Protein AF-A0A356RDG6-F1 (afdb_monomer)

Foldseek 3Di:
DWAWLPDDPPPIDTAKDWADDPNDIDIDGPPPRDDLVVVQVVPVVDQEAEAACCVPPVVVNCCSVRVVRDPPHHYDHLNVLCVVVVDDDGPVVSCVVVVNDAPPLLPPDDSVLLSVLSVCVVVPPVVSVVNNVSNNNSNHPSRVVSVVVSVVSVCVVPPDDPVVVVD

pLDDT: mean 93.74, std 8.28, range [53.06, 98.88]

Secondary structure (DSSP, 8-state):
-EEE-SPPTTT--EEEEEEEETTEEEEEETTTT--HHHHHHHHTT-S-EEESSTTTTHHHHHHHH-TT----S-EEEHHHHHHHTT--S-HHHHHHHHT-PPPGGGTT--HHHHHHHHHHHHTT-HHHHHHHHHHHHHHHHTHHHHHHHHHHHHHHHH---TTTTT-

Solvent-accessible surface area (backbone atoms only — not comparable to full-atom values): 9788 Å² total; per-residue (Å²): 70,66,42,44,65,77,49,62,83,87,83,32,48,71,44,35,42,30,48,57,55,97,92,42,80,48,79,27,34,55,95,74,66,50,46,56,68,54,51,42,60,59,54,71,75,55,79,64,46,74,36,72,48,20,83,82,43,46,52,55,51,48,40,72,77,27,72,85,49,80,82,81,56,55,73,48,42,46,48,65,56,34,43,77,75,70,51,70,80,57,70,71,56,46,30,57,77,72,69,57,80,75,64,74,92,57,61,90,66,49,76,68,48,45,25,49,23,51,55,41,28,78,74,66,39,63,68,32,45,59,52,38,52,52,48,42,44,50,64,24,55,54,46,56,68,50,48,54,52,48,50,52,52,49,36,73,75,71,50,69,59,73,80,63,76,73,111

Mean predicted aligned error: 3.89 Å

Sequence (167 aa):
DIETNGIPLPDGEITVVGIYGKGCMTTFIQGENLSGERLQAELASYDLLVTFFGSGFDLPFLKAKYPDLKLDHPHIDLCFAARRLGLRGGLKAIETEIGCYRPTLLEGLTGWDAVRLWEEWQLGKSDSRDVLVQYNEADCKNLEPLADLIYNRLVQRQGLPEYIASL

Structure (mmCIF, N/CA/C/O backbone):
data_AF-A0A356RDG6-F1
#
_entry.id   AF-A0A356RDG6-F1
#
loop_
_atom_site.group_PDB
_atom_site.id
_atom_site.type_symbol
_atom_site.label_atom_id
_atom_site.label_alt_id
_atom_site.label_comp_id
_atom_site.label_asym_id
_atom_site.label_entity_id
_atom_site.label_seq_id
_atom_site.pdbx_PDB_ins_code
_atom_site.Cartn_x
_atom_site.Cartn_y
_atom_site.Cartn_z
_atom_site.occupancy
_atom_site.B_iso_or_equiv
_atom_site.auth_seq_id
_atom_site.auth_comp_id
_atom_site.auth_asym_id
_atom_site.auth_atom_id
_atom_site.pdbx_PDB_model_num
ATOM 1 N N . ASP A 1 1 ? -0.370 -2.950 -0.860 1.00 98.31 1 ASP A N 1
ATOM 2 C CA . ASP A 1 1 ? -0.049 -1.694 -0.160 1.00 98.31 1 ASP A CA 1
ATOM 3 C C . ASP A 1 1 ? -0.689 -1.731 1.223 1.00 98.31 1 ASP A C 1
ATOM 5 O O . ASP A 1 1 ? -1.689 -2.438 1.390 1.00 98.31 1 ASP A O 1
ATOM 9 N N . ILE A 1 2 ? -0.119 -1.031 2.204 1.00 98.69 2 ILE A N 1
ATOM 10 C CA . ILE A 1 2 ? -0.710 -0.897 3.539 1.00 98.69 2 ILE A CA 1
ATOM 11 C C . ILE A 1 2 ? -0.840 0.569 3.945 1.00 98.69 2 ILE A C 1
ATOM 13 O O . ILE A 1 2 ? 0.037 1.380 3.671 1.00 98.69 2 ILE A O 1
ATOM 17 N N . GLU A 1 3 ? -1.865 0.853 4.740 1.00 98.69 3 GLU A N 1
ATOM 18 C CA . GLU A 1 3 ? -1.995 2.099 5.488 1.00 98.69 3 GLU A CA 1
ATOM 19 C C . GLU A 1 3 ? -1.770 1.846 6.978 1.00 98.69 3 GLU A C 1
ATOM 21 O O . GLU A 1 3 ? -2.033 0.754 7.497 1.00 98.69 3 GLU A O 1
ATOM 26 N N . THR A 1 4 ? -1.290 2.865 7.690 1.00 98.50 4 THR A N 1
ATOM 27 C CA . THR A 1 4 ? -1.028 2.783 9.134 1.00 98.50 4 THR A CA 1
ATOM 28 C C . THR A 1 4 ? -1.671 3.943 9.880 1.00 98.50 4 THR A C 1
ATOM 30 O O . THR A 1 4 ? -2.095 4.932 9.288 1.00 98.50 4 THR A O 1
ATOM 33 N N . ASN A 1 5 ? -1.709 3.850 11.206 1.00 97.88 5 ASN A N 1
ATOM 34 C CA . ASN A 1 5 ? -2.147 4.945 12.072 1.00 97.88 5 ASN A CA 1
ATOM 35 C C . ASN A 1 5 ? -1.071 6.035 12.283 1.00 97.88 5 ASN A C 1
ATOM 37 O O . ASN A 1 5 ? -1.218 6.866 13.173 1.00 97.88 5 ASN A O 1
ATOM 41 N N . GLY A 1 6 ? 0.031 6.015 11.523 1.00 96.94 6 GLY A N 1
ATOM 42 C CA . GLY A 1 6 ? 1.105 7.013 11.600 1.00 96.94 6 GLY A CA 1
ATOM 43 C C . GLY A 1 6 ? 2.063 6.863 12.788 1.00 96.94 6 GLY A C 1
ATOM 44 O O . GLY A 1 6 ? 3.049 7.596 12.870 1.00 96.94 6 GLY A O 1
ATOM 45 N N . ILE A 1 7 ? 1.825 5.910 13.691 1.00 97.69 7 ILE A N 1
ATOM 46 C CA . ILE A 1 7 ? 2.740 5.585 14.789 1.00 97.69 7 ILE A CA 1
ATOM 47 C C . ILE A 1 7 ? 3.788 4.580 14.263 1.00 97.69 7 ILE A C 1
ATOM 49 O O . ILE A 1 7 ? 3.442 3.667 13.512 1.00 97.69 7 ILE A O 1
ATOM 53 N N . PRO A 1 8 ? 5.083 4.720 14.595 1.00 95.88 8 PRO A N 1
ATOM 54 C CA . PRO A 1 8 ? 6.107 3.771 14.161 1.00 95.88 8 PRO A CA 1
ATOM 55 C C . PRO A 1 8 ? 6.010 2.427 14.899 1.00 95.88 8 PRO A C 1
ATOM 57 O O . PRO A 1 8 ? 5.462 2.332 15.996 1.00 95.88 8 PRO A O 1
ATOM 60 N N . LEU A 1 9 ? 6.600 1.374 14.324 1.00 95.69 9 LEU A N 1
ATOM 61 C CA . LEU A 1 9 ? 6.780 0.102 15.032 1.00 95.69 9 LEU A CA 1
ATOM 62 C C . LEU A 1 9 ? 7.611 0.290 16.320 1.00 95.69 9 LEU A C 1
ATOM 64 O O . LEU A 1 9 ? 8.551 1.090 16.320 1.00 95.69 9 LEU A O 1
ATOM 68 N N . PRO A 1 10 ? 7.327 -0.485 17.387 1.00 95.25 10 PRO A N 1
ATOM 69 C CA . PRO A 1 10 ? 6.358 -1.589 17.438 1.00 95.25 10 PRO A CA 1
ATOM 70 C C . PRO A 1 10 ? 4.911 -1.161 17.743 1.00 95.25 10 PRO A C 1
ATOM 72 O O . PRO A 1 10 ? 3.996 -1.964 17.564 1.00 95.25 10 PRO A O 1
ATOM 75 N N . ASP A 1 11 ? 4.700 0.083 18.174 1.00 97.06 11 ASP A N 1
ATOM 76 C CA . ASP A 1 11 ? 3.417 0.555 18.714 1.00 97.06 11 ASP A CA 1
ATOM 77 C C . ASP A 1 11 ? 2.389 0.921 17.630 1.00 97.06 11 ASP A C 1
ATOM 79 O O . ASP A 1 11 ? 1.192 0.988 17.897 1.00 97.06 11 ASP A O 1
ATOM 83 N N . GLY A 1 12 ? 2.843 1.150 16.397 1.00 97.56 12 GLY A N 1
ATOM 84 C CA . GLY A 1 12 ? 1.978 1.489 15.270 1.00 97.56 12 GLY A CA 1
ATOM 85 C C . GLY A 1 12 ? 1.081 0.365 14.811 1.00 97.56 12 GLY A C 1
ATOM 86 O O . GLY A 1 12 ? 1.477 -0.784 14.873 1.00 97.56 12 GLY A O 1
ATOM 87 N N . GLU A 1 13 ? -0.099 0.687 14.296 1.00 98.12 13 GLU A N 1
ATOM 88 C CA . GLU A 1 13 ? -1.076 -0.294 13.817 1.00 98.12 13 GLU A CA 1
ATOM 89 C C . GLU A 1 13 ? -1.287 -0.173 12.311 1.00 98.12 13 GLU A C 1
ATOM 91 O O . GLU A 1 13 ? -1.253 0.924 11.750 1.00 98.12 13 GLU A O 1
ATOM 96 N N . ILE A 1 14 ? -1.542 -1.316 11.673 1.00 98.75 14 ILE A N 1
ATOM 97 C CA . ILE A 1 14 ? -1.999 -1.371 10.283 1.00 98.75 14 ILE A CA 1
ATOM 98 C C . ILE A 1 14 ? -3.499 -1.087 10.286 1.00 98.75 14 ILE A C 1
ATOM 100 O O . ILE A 1 14 ? -4.250 -1.738 11.011 1.00 98.75 14 ILE A O 1
ATOM 104 N N . THR A 1 15 ? -3.929 -0.113 9.490 1.00 98.69 15 THR A N 1
ATOM 105 C CA . THR A 1 15 ? -5.324 0.343 9.432 1.00 98.69 15 THR A CA 1
ATOM 106 C C . THR A 1 15 ? -6.056 -0.258 8.242 1.00 98.69 15 THR A C 1
ATOM 108 O O . THR A 1 15 ? -7.189 -0.721 8.384 1.00 98.69 15 THR A O 1
ATOM 111 N N . VAL A 1 16 ? -5.392 -0.315 7.087 1.00 98.88 16 VAL A N 1
ATOM 112 C CA . VAL A 1 16 ? -5.907 -0.920 5.856 1.00 98.88 16 VAL A CA 1
ATOM 113 C C . VAL A 1 16 ? -4.803 -1.744 5.197 1.00 98.88 16 VAL A C 1
ATOM 115 O O . VAL A 1 16 ? -3.646 -1.334 5.166 1.00 98.88 16 VAL A O 1
ATOM 118 N N . VAL A 1 17 ? -5.154 -2.909 4.659 1.00 98.88 17 VAL A N 1
ATOM 119 C CA . VAL A 1 17 ? -4.311 -3.677 3.739 1.00 98.88 17 VAL A CA 1
ATOM 120 C C . VAL A 1 17 ? -5.072 -3.849 2.437 1.00 98.88 17 VAL A C 1
ATOM 122 O O . VAL A 1 17 ? -6.169 -4.411 2.424 1.00 98.88 17 VAL A O 1
ATOM 125 N N . GLY A 1 18 ? -4.458 -3.398 1.352 1.00 98.75 18 GLY A N 1
ATOM 126 C CA . GLY A 1 18 ? -4.962 -3.573 0.002 1.00 98.75 18 GLY A CA 1
ATOM 127 C C . GLY A 1 18 ? -4.162 -4.623 -0.753 1.00 98.75 18 GLY A C 1
ATOM 128 O O . GLY A 1 18 ? -2.924 -4.584 -0.780 1.00 98.75 18 GLY A O 1
ATOM 129 N N . ILE A 1 19 ? -4.874 -5.554 -1.383 1.00 98.62 19 ILE A N 1
ATOM 130 C CA . ILE A 1 19 ? -4.309 -6.558 -2.283 1.00 98.62 19 ILE A CA 1
ATOM 131 C C . ILE A 1 19 ? -5.083 -6.483 -3.594 1.00 98.62 19 ILE A C 1
ATOM 133 O O . ILE A 1 19 ? -6.287 -6.721 -3.626 1.00 98.62 19 ILE A O 1
ATOM 137 N N . TYR A 1 20 ? -4.386 -6.149 -4.676 1.00 98.44 20 TYR A N 1
ATOM 138 C CA . TYR A 1 20 ? -4.940 -6.192 -6.021 1.00 98.44 20 TYR A CA 1
ATOM 139 C C . TYR A 1 20 ? -4.262 -7.304 -6.814 1.00 98.44 20 TYR A C 1
ATOM 141 O O . TYR A 1 20 ? -3.035 -7.370 -6.882 1.00 98.44 20 TYR A O 1
ATOM 149 N N . GLY A 1 21 ? -5.065 -8.167 -7.422 1.00 97.25 21 GLY A N 1
ATOM 150 C CA . GLY A 1 21 ? -4.576 -9.241 -8.269 1.00 97.25 21 GLY A CA 1
ATOM 151 C C . GLY A 1 21 ? -5.723 -9.975 -8.949 1.00 97.25 21 GLY A C 1
ATOM 152 O O . GLY A 1 21 ? -6.873 -9.904 -8.520 1.00 97.25 21 GLY A O 1
ATOM 153 N N . LYS A 1 22 ? -5.425 -10.660 -10.060 1.00 95.19 22 LYS A N 1
ATOM 154 C CA . LYS A 1 22 ? -6.434 -11.364 -10.881 1.00 95.19 22 LYS A CA 1
ATOM 155 C C . LYS A 1 22 ? -7.602 -10.451 -11.311 1.00 95.19 22 LYS A C 1
ATOM 157 O O . LYS A 1 22 ? -8.729 -10.913 -11.460 1.00 95.19 22 LYS A O 1
ATOM 162 N N . GLY A 1 23 ? -7.335 -9.154 -11.494 1.00 95.50 23 GLY A N 1
ATOM 163 C CA . GLY A 1 23 ? -8.337 -8.147 -11.857 1.00 95.50 23 GLY A CA 1
ATOM 164 C C . GLY A 1 23 ? -9.290 -7.736 -10.727 1.00 95.50 23 GLY A C 1
ATOM 165 O O . GLY A 1 23 ? -10.250 -7.008 -10.981 1.00 95.50 23 GLY A O 1
ATOM 166 N N . CYS A 1 24 ? -9.059 -8.179 -9.489 1.00 96.75 24 CYS A N 1
ATOM 167 C CA . CYS A 1 24 ? -9.919 -7.890 -8.345 1.00 96.75 24 CYS A CA 1
ATOM 168 C C . CYS A 1 24 ? -9.146 -7.202 -7.217 1.00 96.75 24 CYS A C 1
ATOM 170 O O . CYS A 1 24 ? -7.967 -7.468 -6.996 1.00 96.75 24 CYS A O 1
ATOM 172 N N . MET A 1 25 ? -9.835 -6.305 -6.508 1.00 97.69 25 MET A N 1
ATOM 173 C CA . MET A 1 25 ? -9.338 -5.681 -5.285 1.00 97.69 25 MET A CA 1
ATOM 174 C C . MET A 1 25 ? -9.918 -6.415 -4.076 1.00 97.69 25 MET A C 1
ATOM 176 O O . MET A 1 25 ? -11.136 -6.578 -3.982 1.00 97.69 25 MET A O 1
ATOM 180 N N . THR A 1 26 ? -9.054 -6.789 -3.140 1.00 98.44 26 THR A N 1
ATOM 181 C CA . THR A 1 26 ? -9.415 -7.282 -1.813 1.00 98.44 26 THR A CA 1
ATOM 182 C C . THR A 1 26 ? -8.898 -6.286 -0.776 1.00 98.44 26 THR A C 1
ATOM 184 O O . THR A 1 26 ? -7.697 -6.018 -0.707 1.00 98.44 26 THR A O 1
ATOM 187 N N . THR A 1 27 ? -9.803 -5.747 0.044 1.00 98.56 27 THR A N 1
ATOM 188 C CA . THR A 1 27 ? -9.474 -4.756 1.080 1.00 98.56 27 THR A CA 1
ATOM 189 C C . THR A 1 27 ? -9.741 -5.327 2.467 1.00 98.56 27 THR A C 1
ATOM 191 O O . THR A 1 27 ? -10.844 -5.797 2.768 1.00 98.56 27 THR A O 1
ATOM 194 N N . PHE A 1 28 ? -8.733 -5.251 3.330 1.00 98.81 28 PHE A N 1
ATOM 195 C CA . PHE A 1 28 ? -8.826 -5.610 4.738 1.00 98.81 28 PHE A CA 1
ATOM 196 C C . PHE A 1 28 ? -8.698 -4.364 5.601 1.00 98.81 28 PHE A C 1
ATOM 198 O O . PHE A 1 28 ? -7.755 -3.600 5.443 1.00 98.81 28 PHE A O 1
ATOM 205 N N . ILE A 1 29 ? -9.623 -4.177 6.530 1.00 98.62 29 ILE A N 1
ATOM 206 C CA . ILE A 1 29 ? -9.721 -2.996 7.376 1.00 98.62 29 ILE A CA 1
ATOM 207 C C . ILE A 1 29 ? -9.653 -3.421 8.842 1.00 98.62 29 ILE A C 1
ATOM 209 O O . ILE A 1 29 ? -10.310 -4.382 9.266 1.00 98.62 29 ILE A O 1
ATOM 213 N N . GLN A 1 30 ? -8.822 -2.720 9.611 1.00 98.31 30 GLN A N 1
ATOM 214 C CA . GLN A 1 30 ? -8.666 -2.921 11.047 1.00 98.31 30 GLN A CA 1
ATOM 215 C C . GLN A 1 30 ? -10.019 -2.779 11.752 1.00 98.31 30 GLN A C 1
ATOM 217 O O . GLN A 1 30 ? -10.821 -1.909 11.422 1.00 98.31 30 GLN A O 1
ATOM 222 N N . GLY A 1 31 ? -10.292 -3.687 12.692 1.00 96.94 31 GLY A N 1
ATOM 223 C CA . GLY A 1 31 ? -11.550 -3.703 13.444 1.00 96.94 31 GLY A CA 1
ATOM 224 C C . GLY A 1 31 ? -12.743 -4.281 12.674 1.00 96.94 31 GLY A C 1
ATOM 225 O O . GLY A 1 31 ? -13.781 -4.526 13.282 1.00 96.94 31 GLY A O 1
ATOM 226 N N . GLU A 1 32 ? -12.592 -4.560 11.376 1.00 97.31 32 GLU A N 1
ATOM 227 C CA . GLU A 1 32 ? -13.625 -5.184 10.549 1.00 97.31 32 GLU A CA 1
ATOM 228 C C . GLU A 1 32 ? -13.228 -6.613 10.150 1.00 97.31 32 GLU A C 1
ATOM 230 O O . GLU A 1 32 ? -13.665 -7.592 10.752 1.00 97.31 32 GLU A O 1
ATOM 235 N N . ASN A 1 33 ? -12.385 -6.753 9.128 1.00 98.06 33 ASN A N 1
ATOM 236 C CA . ASN A 1 33 ? -12.033 -8.034 8.511 1.00 98.06 33 ASN A CA 1
ATOM 237 C C . ASN A 1 33 ? -10.517 -8.281 8.443 1.00 98.06 33 ASN A C 1
ATOM 239 O O . ASN A 1 33 ? -10.099 -9.344 7.980 1.00 98.06 33 ASN A O 1
ATOM 243 N N . LEU A 1 34 ? -9.686 -7.342 8.898 1.00 98.62 34 LEU A N 1
ATOM 244 C CA . LEU A 1 34 ? -8.237 -7.505 8.926 1.00 98.62 34 LEU A CA 1
ATOM 245 C C . LEU A 1 34 ? -7.808 -8.485 10.026 1.00 98.62 34 LEU A C 1
ATOM 247 O O . LEU A 1 34 ? -7.977 -8.237 11.217 1.00 98.62 34 LEU A O 1
ATOM 251 N N . SER A 1 35 ? -7.227 -9.610 9.613 1.00 98.19 35 SER A N 1
ATOM 252 C CA . SER A 1 35 ? -6.648 -10.618 10.505 1.00 98.19 35 SER A CA 1
ATOM 253 C C . SER A 1 35 ? -5.530 -11.374 9.793 1.00 98.19 35 SER A C 1
ATOM 255 O O . SER A 1 35 ? -5.564 -11.515 8.569 1.00 98.19 35 SER A O 1
ATOM 257 N N . GLY A 1 36 ? -4.572 -11.906 10.557 1.00 98.06 36 GLY A N 1
ATOM 258 C CA . GLY A 1 36 ? -3.462 -12.687 10.003 1.00 98.06 36 GLY A CA 1
ATOM 259 C C . GLY A 1 36 ? -3.926 -13.911 9.204 1.00 98.06 36 GLY A C 1
ATOM 260 O O . GLY A 1 36 ? -3.379 -14.181 8.142 1.00 98.06 36 GLY A O 1
ATOM 261 N N . GLU A 1 37 ? -4.980 -14.601 9.652 1.00 97.94 37 GLU A N 1
ATOM 262 C CA . GLU A 1 37 ? -5.553 -15.759 8.948 1.00 97.94 37 GLU A CA 1
ATOM 263 C C . GLU A 1 37 ? -6.114 -15.377 7.572 1.00 97.94 37 GLU A C 1
ATOM 265 O O . GLU A 1 37 ? -5.806 -16.019 6.569 1.00 97.94 37 GLU A O 1
ATOM 270 N N . ARG A 1 38 ? -6.909 -14.302 7.507 1.00 98.25 38 ARG A N 1
ATOM 271 C CA . ARG A 1 38 ? -7.497 -13.838 6.244 1.00 98.25 38 ARG A CA 1
ATOM 272 C C . ARG A 1 38 ? -6.435 -13.319 5.280 1.00 98.25 38 ARG A C 1
ATOM 274 O O . ARG A 1 38 ? -6.508 -13.628 4.095 1.00 98.25 38 ARG A O 1
ATOM 281 N N . LEU A 1 39 ? -5.432 -12.600 5.791 1.00 98.25 39 LEU A N 1
ATOM 282 C CA . LEU A 1 39 ? -4.277 -12.186 4.994 1.00 98.25 39 LEU A CA 1
ATOM 283 C C . LEU A 1 39 ? -3.523 -13.396 4.439 1.00 98.25 39 LEU A C 1
ATOM 285 O O . LEU A 1 39 ? -3.207 -13.425 3.255 1.00 98.25 39 LEU A O 1
ATOM 289 N N . GLN A 1 40 ? -3.266 -14.409 5.271 1.00 98.06 40 GLN A N 1
ATOM 290 C CA . GLN A 1 40 ? -2.571 -15.622 4.851 1.00 98.06 40 GLN A CA 1
ATOM 291 C C . GLN A 1 40 ? -3.333 -16.361 3.748 1.00 98.06 40 GLN A C 1
ATOM 293 O O . GLN A 1 40 ? -2.710 -16.816 2.788 1.00 98.06 40 GLN A O 1
ATOM 298 N N . ALA A 1 41 ? -4.655 -16.488 3.890 1.00 97.75 41 ALA A N 1
ATOM 299 C CA . ALA A 1 41 ? -5.511 -17.155 2.915 1.00 97.75 41 ALA A CA 1
ATOM 300 C C . ALA A 1 41 ? -5.538 -16.415 1.570 1.00 97.75 41 ALA A C 1
ATOM 302 O O . ALA A 1 41 ? -5.429 -17.051 0.524 1.00 97.75 41 ALA A O 1
ATOM 303 N N . GLU A 1 42 ? -5.641 -15.085 1.598 1.00 97.88 42 GLU A N 1
ATOM 304 C CA . GLU A 1 42 ? -5.642 -14.263 0.387 1.00 97.88 42 GLU A CA 1
ATOM 305 C C . GLU A 1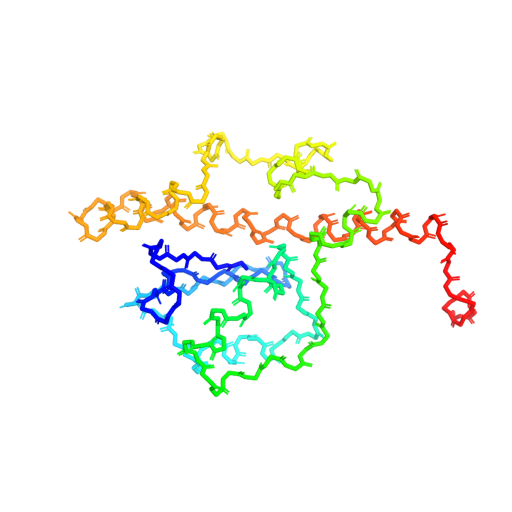 42 ? -4.285 -14.315 -0.325 1.00 97.88 42 GLU A C 1
ATOM 307 O O . GLU A 1 42 ? -4.219 -14.625 -1.517 1.00 97.88 42 GLU A O 1
ATOM 312 N N . LEU A 1 43 ? -3.193 -14.083 0.416 1.00 97.44 43 LEU A N 1
ATOM 313 C CA . LEU A 1 43 ? -1.832 -14.069 -0.125 1.00 97.44 43 LEU A CA 1
ATOM 314 C C . LEU A 1 43 ? -1.438 -15.413 -0.740 1.00 97.44 43 LEU A C 1
ATOM 316 O O . LEU A 1 43 ? -0.835 -15.422 -1.805 1.00 97.44 43 LEU A O 1
ATOM 320 N N . ALA A 1 44 ? -1.846 -16.534 -0.134 1.00 96.50 44 ALA A N 1
ATOM 321 C CA . ALA A 1 44 ? -1.554 -17.878 -0.640 1.00 96.50 44 ALA A CA 1
ATOM 322 C C . ALA A 1 44 ? -2.145 -18.169 -2.032 1.00 96.50 44 ALA A C 1
ATOM 324 O O . ALA A 1 44 ? -1.825 -19.191 -2.635 1.00 96.50 44 ALA A O 1
ATOM 325 N N . SER A 1 45 ? -3.033 -17.308 -2.540 1.00 95.69 45 SER A N 1
ATOM 326 C CA . SER A 1 45 ? -3.603 -17.451 -3.876 1.00 95.69 45 SER A CA 1
ATOM 327 C C . SER A 1 45 ? -2.744 -16.827 -4.987 1.00 95.69 45 SER A C 1
ATOM 329 O O . 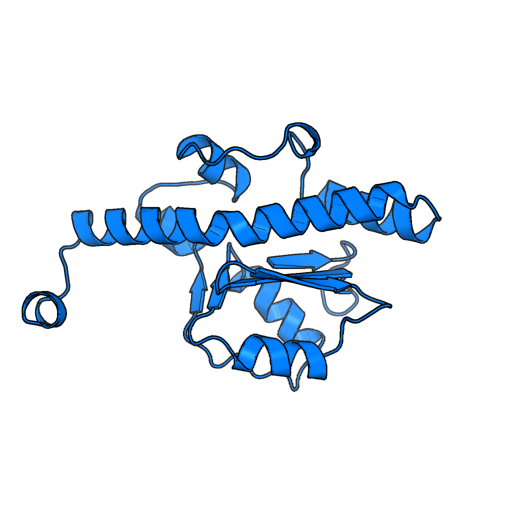SER A 1 45 ? -3.108 -16.961 -6.159 1.00 95.69 45 SER A O 1
ATOM 331 N N . TYR A 1 46 ? -1.644 -16.149 -4.649 1.00 97.06 46 TYR A N 1
ATOM 332 C CA . TYR A 1 46 ? -0.787 -15.426 -5.590 1.00 97.06 46 TYR A CA 1
ATOM 333 C C . TYR A 1 46 ? 0.629 -16.008 -5.615 1.00 97.06 46 TYR A C 1
ATOM 335 O O . TYR A 1 46 ? 1.138 -16.454 -4.597 1.00 97.06 46 TYR A O 1
ATOM 343 N N . ASP A 1 47 ? 1.293 -15.958 -6.771 1.00 96.38 47 ASP A N 1
ATOM 344 C CA . ASP A 1 47 ? 2.651 -16.502 -6.940 1.00 96.38 47 ASP A CA 1
ATOM 345 C C . ASP A 1 47 ? 3.757 -15.443 -6.789 1.00 96.38 47 ASP A C 1
ATOM 347 O O . ASP A 1 47 ? 4.940 -15.769 -6.708 1.00 96.38 47 ASP A O 1
ATOM 351 N N . LEU A 1 48 ? 3.389 -14.160 -6.791 1.00 97.56 48 LEU A N 1
ATOM 352 C CA . LEU A 1 48 ? 4.308 -13.027 -6.792 1.00 97.56 48 LEU A CA 1
ATOM 353 C C . LEU A 1 48 ? 3.721 -11.888 -5.966 1.00 97.56 48 LEU A C 1
ATOM 355 O O . LEU A 1 48 ? 2.572 -11.495 -6.163 1.00 97.56 48 LEU A O 1
ATOM 359 N N . LEU A 1 49 ? 4.547 -11.309 -5.099 1.00 98.25 49 LEU A N 1
ATOM 360 C CA . LEU A 1 49 ? 4.220 -10.080 -4.399 1.00 98.25 49 LEU A CA 1
ATOM 361 C C . LEU A 1 49 ? 4.866 -8.886 -5.101 1.00 98.25 49 LEU A C 1
ATOM 363 O O . LEU A 1 49 ? 6.070 -8.882 -5.366 1.00 98.25 49 LEU A O 1
ATOM 367 N N . VAL A 1 50 ? 4.078 -7.845 -5.353 1.00 98.56 50 VAL A N 1
ATOM 368 C CA . VAL A 1 50 ? 4.555 -6.573 -5.905 1.00 98.56 50 VAL A CA 1
ATOM 369 C C . VAL A 1 50 ? 4.1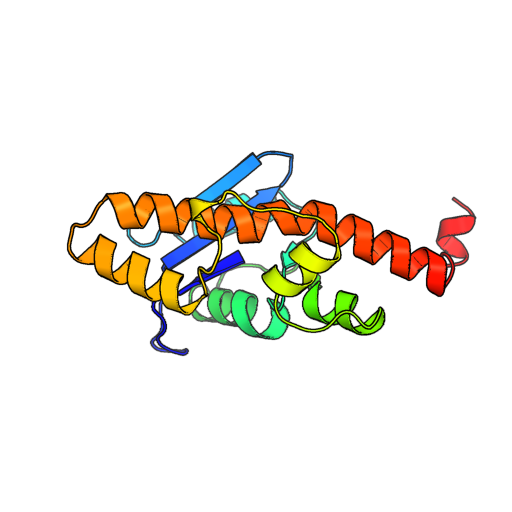94 -5.456 -4.935 1.00 98.56 50 VAL A C 1
ATOM 371 O O . VAL A 1 50 ? 3.051 -5.354 -4.498 1.00 98.56 50 VAL A O 1
ATOM 374 N N . THR A 1 51 ? 5.169 -4.624 -4.574 1.00 98.62 51 THR A N 1
ATOM 375 C CA . THR A 1 51 ? 4.959 -3.469 -3.684 1.00 98.62 51 THR A CA 1
ATOM 376 C C . THR A 1 51 ? 5.704 -2.240 -4.195 1.00 98.62 51 THR A C 1
ATOM 378 O O . THR A 1 51 ? 6.571 -2.343 -5.066 1.00 98.62 51 THR A O 1
ATOM 381 N N . PHE A 1 52 ? 5.419 -1.071 -3.620 1.00 98.31 52 PHE A N 1
ATOM 382 C CA . PHE A 1 52 ? 6.239 0.124 -3.792 1.00 98.31 52 PHE A CA 1
ATOM 383 C C . PHE A 1 52 ? 6.862 0.524 -2.452 1.00 98.31 52 PHE A C 1
ATOM 385 O O . PHE A 1 52 ? 6.167 0.976 -1.557 1.00 98.31 52 PHE A O 1
ATOM 392 N N . PHE A 1 53 ? 8.180 0.359 -2.307 1.00 98.00 53 PHE A N 1
ATOM 393 C CA . PHE A 1 53 ? 8.917 0.537 -1.047 1.00 98.00 53 PHE A CA 1
ATOM 394 C C . PHE A 1 53 ? 8.507 -0.432 0.083 1.00 98.00 53 PHE A C 1
ATOM 396 O O . PHE A 1 53 ? 8.892 -0.263 1.243 1.00 98.00 53 PHE A O 1
ATOM 403 N N . GLY A 1 54 ? 7.806 -1.519 -0.251 1.00 98.12 54 GLY A N 1
ATOM 404 C CA . GLY A 1 54 ? 7.343 -2.481 0.746 1.00 98.12 54 GLY A CA 1
ATOM 405 C C . GLY A 1 54 ? 8.451 -3.304 1.402 1.00 98.12 54 GLY A C 1
ATOM 406 O O . GLY A 1 54 ? 8.257 -3.773 2.520 1.00 98.12 54 GLY A O 1
ATOM 407 N N . SER A 1 55 ? 9.638 -3.444 0.795 1.00 98.00 55 SER A N 1
ATOM 408 C CA . SER A 1 55 ? 10.772 -4.067 1.499 1.00 98.00 55 SER A CA 1
ATOM 409 C C . SER A 1 55 ? 11.217 -3.244 2.713 1.00 98.00 55 SER A C 1
ATOM 411 O O . SER A 1 55 ? 11.736 -3.809 3.674 1.00 98.00 55 SER A O 1
ATOM 413 N N . GLY A 1 56 ? 11.041 -1.918 2.662 1.00 97.19 56 GLY A N 1
ATOM 414 C CA . GLY A 1 56 ? 11.435 -0.995 3.726 1.00 97.19 56 GLY A CA 1
ATOM 415 C C . GLY A 1 56 ? 10.317 -0.646 4.707 1.00 97.19 56 GLY A C 1
ATOM 416 O O . GLY A 1 56 ? 10.623 -0.166 5.796 1.00 97.19 56 GLY A O 1
ATOM 417 N N . PHE A 1 57 ? 9.053 -0.879 4.340 1.00 97.88 57 PHE A N 1
ATOM 418 C CA . PHE A 1 57 ? 7.900 -0.434 5.124 1.00 97.88 57 PHE A CA 1
ATOM 419 C C . PHE A 1 57 ? 6.831 -1.524 5.293 1.00 97.88 57 PHE A C 1
ATOM 421 O O . PHE A 1 57 ? 6.706 -2.072 6.389 1.00 97.88 57 PHE A O 1
ATOM 428 N N . ASP A 1 58 ? 6.123 -1.897 4.222 1.00 98.44 58 ASP A N 1
ATOM 429 C CA . ASP A 1 58 ? 4.964 -2.800 4.267 1.00 98.44 58 ASP A CA 1
ATOM 430 C C . ASP A 1 58 ? 5.283 -4.163 4.891 1.00 98.44 58 ASP A C 1
ATOM 432 O O . ASP A 1 58 ? 4.620 -4.604 5.830 1.00 98.44 58 ASP A O 1
ATOM 436 N N . LEU A 1 59 ? 6.312 -4.850 4.383 1.00 98.12 59 LEU A N 1
ATOM 437 C CA . LEU A 1 59 ? 6.650 -6.206 4.820 1.00 98.12 59 LEU A CA 1
ATOM 438 C C . LEU A 1 59 ? 7.186 -6.232 6.257 1.00 98.12 59 LEU A C 1
ATOM 440 O O . LEU A 1 59 ? 6.772 -7.118 7.008 1.00 98.12 59 LEU A O 1
ATOM 444 N N . PRO A 1 60 ? 8.064 -5.299 6.688 1.00 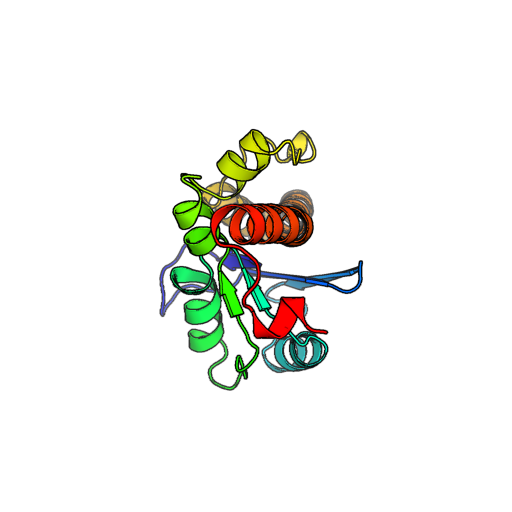97.75 60 PRO A N 1
ATOM 445 C CA . PRO A 1 60 ? 8.401 -5.151 8.101 1.00 97.75 60 PRO A CA 1
ATOM 446 C C . PRO A 1 60 ? 7.180 -4.954 9.012 1.00 97.75 60 PRO A C 1
ATOM 448 O O . PRO A 1 60 ? 7.088 -5.635 10.033 1.00 97.75 60 PRO A 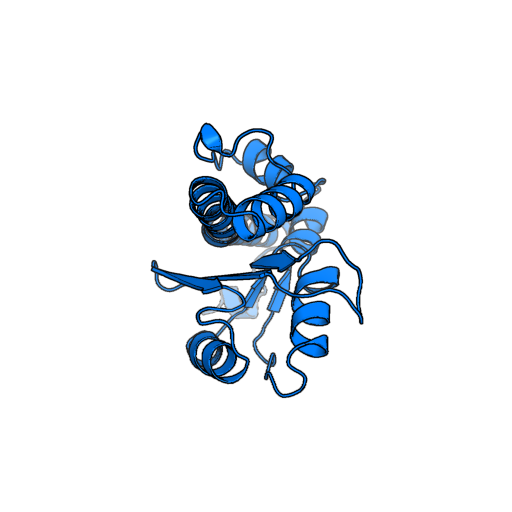O 1
ATOM 451 N N . PHE A 1 61 ? 6.231 -4.086 8.642 1.00 98.44 61 PHE A N 1
ATOM 452 C CA . PHE A 1 61 ? 5.004 -3.862 9.419 1.00 98.44 61 PHE A CA 1
ATOM 453 C C . PHE A 1 61 ? 4.132 -5.116 9.498 1.00 98.44 61 PHE A C 1
ATOM 455 O O . PHE A 1 61 ? 3.745 -5.522 10.596 1.00 98.44 61 PHE A O 1
ATOM 462 N N . LEU A 1 62 ? 3.879 -5.769 8.361 1.00 98.31 62 LEU A N 1
ATOM 463 C CA . LEU A 1 62 ? 3.099 -7.005 8.302 1.00 98.31 62 LEU A CA 1
ATOM 464 C C . LEU A 1 62 ? 3.724 -8.109 9.160 1.00 98.31 62 LEU A C 1
ATOM 466 O O . LEU A 1 62 ? 3.010 -8.748 9.924 1.00 98.31 62 LEU A O 1
ATOM 470 N N . LYS A 1 63 ? 5.049 -8.299 9.103 1.00 97.31 63 LYS A N 1
ATOM 471 C CA . LYS A 1 63 ? 5.755 -9.294 9.931 1.00 97.31 63 LYS A CA 1
ATOM 472 C C . LYS A 1 63 ? 5.723 -8.955 11.417 1.00 97.31 63 LYS A C 1
ATOM 474 O O . LYS A 1 63 ? 5.614 -9.855 12.241 1.00 97.31 63 LYS A O 1
ATOM 479 N N . ALA A 1 64 ? 5.834 -7.676 11.770 1.00 97.69 64 ALA A N 1
ATOM 480 C CA . ALA A 1 64 ? 5.781 -7.253 13.164 1.00 97.69 64 ALA A CA 1
ATOM 481 C C . ALA A 1 64 ? 4.384 -7.455 13.773 1.00 97.69 64 ALA A C 1
ATOM 483 O O . ALA A 1 64 ? 4.278 -7.847 14.933 1.00 97.69 64 ALA A O 1
ATOM 484 N N . LYS A 1 65 ? 3.318 -7.207 12.998 1.00 97.81 65 LYS A N 1
ATOM 485 C CA . LYS A 1 65 ? 1.926 -7.326 13.464 1.00 97.81 65 LYS A CA 1
ATOM 486 C C . LYS A 1 65 ? 1.341 -8.724 13.321 1.00 97.81 65 LYS A C 1
ATOM 488 O O . LYS A 1 65 ? 0.511 -9.118 14.136 1.00 97.81 65 LYS A O 1
ATOM 493 N N . TYR A 1 66 ? 1.812 -9.490 12.344 1.00 97.31 66 TYR A N 1
ATOM 494 C CA . TYR A 1 66 ? 1.414 -10.872 12.104 1.00 97.31 66 TYR A CA 1
ATOM 495 C C . TYR A 1 66 ? 2.664 -11.760 11.976 1.00 97.31 66 TYR A C 1
ATOM 497 O O . TYR A 1 66 ? 3.034 -12.138 10.866 1.00 97.31 66 TYR A O 1
ATOM 505 N N . PRO A 1 67 ? 3.329 -12.114 13.094 1.00 95.88 67 PRO A N 1
ATOM 506 C CA . PRO A 1 67 ? 4.581 -12.881 13.068 1.00 95.88 67 PRO A CA 1
ATOM 507 C C . PRO A 1 67 ? 4.473 -14.251 12.389 1.00 95.88 67 PRO A C 1
ATOM 509 O O . PRO A 1 67 ? 5.452 -14.735 11.824 1.00 95.88 67 PRO A O 1
ATOM 512 N N . ASP A 1 68 ? 3.281 -14.851 12.415 1.00 96.12 68 ASP A N 1
ATOM 513 C CA . ASP A 1 68 ? 2.996 -16.147 11.792 1.00 96.12 68 ASP A CA 1
ATOM 514 C C . ASP A 1 68 ? 2.636 -16.042 10.297 1.00 96.12 68 ASP A C 1
ATOM 516 O O . ASP A 1 68 ? 2.463 -17.065 9.630 1.00 96.12 68 ASP A O 1
ATOM 520 N N . LEU A 1 69 ? 2.515 -14.822 9.752 1.00 96.75 69 LEU A N 1
ATOM 521 C CA . LEU A 1 69 ? 2.199 -14.600 8.344 1.00 96.75 69 LEU A CA 1
ATOM 522 C C . LEU A 1 69 ? 3.381 -15.015 7.462 1.00 96.75 69 LEU A C 1
ATOM 524 O O . LEU A 1 69 ? 4.477 -14.451 7.529 1.00 96.75 69 LEU A O 1
ATOM 528 N N . LYS A 1 70 ? 3.144 -15.984 6.580 1.00 95.31 70 LYS A N 1
ATOM 529 C CA . LYS A 1 70 ? 4.130 -16.462 5.612 1.00 95.31 70 LYS A CA 1
ATOM 530 C C . LYS A 1 70 ? 4.183 -15.519 4.416 1.00 95.31 70 LYS A C 1
ATOM 532 O O . LYS A 1 70 ? 3.222 -15.377 3.663 1.00 95.31 70 LYS A O 1
ATOM 537 N N . LEU A 1 71 ? 5.338 -14.882 4.263 1.00 94.00 71 LEU A N 1
ATOM 538 C CA . LEU A 1 71 ? 5.678 -13.979 3.164 1.00 94.00 71 LEU A CA 1
ATOM 539 C C . LEU A 1 71 ? 6.908 -14.525 2.424 1.00 94.00 71 LEU A C 1
ATOM 541 O O . LEU A 1 71 ? 7.965 -13.897 2.412 1.00 94.00 71 LEU A O 1
ATOM 545 N N . ASP A 1 72 ? 6.778 -15.739 1.891 1.00 92.69 72 ASP A N 1
ATOM 546 C CA . ASP A 1 72 ? 7.800 -16.505 1.162 1.00 92.69 72 ASP A CA 1
ATOM 547 C C . ASP A 1 72 ? 7.675 -16.406 -0.367 1.00 92.69 72 ASP A C 1
ATOM 549 O O . ASP A 1 72 ? 8.535 -16.907 -1.093 1.00 92.69 72 ASP A O 1
ATOM 553 N N . HIS A 1 73 ? 6.649 -15.709 -0.854 1.00 96.88 73 HIS A N 1
ATOM 554 C CA . HIS A 1 73 ? 6.496 -15.360 -2.261 1.00 96.88 73 HIS A CA 1
ATOM 555 C C . HIS A 1 73 ? 7.751 -14.650 -2.798 1.00 96.88 73 HIS A C 1
ATOM 557 O O . HIS A 1 73 ? 8.316 -13.787 -2.111 1.00 96.88 73 HIS A O 1
ATOM 563 N N . PRO A 1 74 ? 8.155 -14.924 -4.053 1.00 97.75 74 PRO A N 1
ATOM 564 C CA . PRO A 1 74 ? 8.972 -13.994 -4.815 1.00 97.75 74 PRO A CA 1
ATOM 565 C C . PRO A 1 74 ? 8.424 -12.572 -4.669 1.00 97.75 74 PRO A C 1
ATOM 567 O O . PRO A 1 74 ? 7.211 -12.354 -4.684 1.00 97.75 74 PRO A O 1
ATOM 570 N N . HIS A 1 75 ? 9.316 -11.600 -4.497 1.00 97.81 75 HIS A N 1
ATOM 571 C CA . HIS A 1 75 ? 8.934 -10.222 -4.206 1.00 97.81 75 HIS A CA 1
ATOM 572 C C . HIS A 1 75 ? 9.651 -9.256 -5.142 1.00 97.81 75 HIS A C 1
ATOM 574 O O . HIS A 1 75 ? 10.873 -9.307 -5.290 1.00 97.81 75 HIS A O 1
ATOM 580 N N . ILE A 1 76 ? 8.880 -8.361 -5.758 1.00 98.00 76 ILE A N 1
ATOM 581 C CA . ILE A 1 76 ? 9.389 -7.226 -6.521 1.00 98.00 76 ILE A CA 1
ATOM 582 C C . ILE A 1 76 ? 8.981 -5.941 -5.807 1.00 98.00 76 ILE A C 1
ATOM 584 O O . ILE A 1 76 ? 7.801 -5.616 -5.686 1.00 98.00 76 ILE A O 1
ATOM 588 N N . ASP A 1 77 ? 9.982 -5.170 -5.393 1.00 98.25 77 ASP A N 1
ATOM 589 C CA . ASP A 1 77 ? 9.787 -3.808 -4.910 1.00 98.25 77 ASP A CA 1
ATOM 590 C C . ASP A 1 77 ? 10.061 -2.808 -6.044 1.00 98.25 77 ASP A C 1
ATOM 592 O O . ASP A 1 77 ? 11.204 -2.587 -6.476 1.00 98.25 77 ASP A O 1
ATOM 596 N N . LEU A 1 78 ? 8.986 -2.189 -6.529 1.00 97.94 78 LEU A N 1
ATOM 597 C CA . LEU A 1 78 ? 9.018 -1.260 -7.650 1.00 97.94 78 LEU A CA 1
ATOM 598 C C . LEU A 1 78 ? 9.772 0.028 -7.329 1.00 97.94 78 LEU A C 1
ATOM 600 O O . LEU A 1 78 ? 10.309 0.639 -8.248 1.00 97.94 78 LEU A O 1
ATOM 604 N N . CYS A 1 79 ? 9.905 0.424 -6.059 1.00 97.44 79 CYS A N 1
ATOM 605 C CA . CYS A 1 79 ? 10.680 1.611 -5.700 1.00 97.44 79 CYS A CA 1
ATOM 606 C C . CYS A 1 79 ? 12.158 1.422 -6.068 1.00 97.44 79 CYS A C 1
ATOM 608 O O . CYS A 1 79 ? 12.782 2.294 -6.680 1.00 97.44 79 CYS A O 1
ATOM 610 N N . PHE A 1 80 ? 12.726 0.252 -5.767 1.00 96.38 80 PHE A N 1
ATOM 611 C CA . PHE A 1 80 ? 14.109 -0.056 -6.133 1.00 96.38 80 PHE A CA 1
ATOM 612 C C . PHE A 1 80 ? 14.264 -0.359 -7.624 1.00 96.38 80 PHE A C 1
ATOM 614 O O . PHE A 1 80 ? 15.247 0.070 -8.233 1.00 96.38 80 PHE A O 1
ATOM 621 N N . ALA A 1 81 ? 13.294 -1.044 -8.235 1.00 95.31 81 ALA A N 1
ATOM 622 C CA . ALA A 1 81 ? 13.323 -1.326 -9.667 1.00 95.31 81 ALA A CA 1
ATOM 623 C C . ALA A 1 81 ? 13.249 -0.036 -10.511 1.00 95.31 81 ALA A C 1
ATOM 625 O O . ALA A 1 81 ? 14.062 0.154 -11.417 1.00 95.31 81 ALA A O 1
ATOM 626 N N . ALA A 1 82 ? 12.365 0.901 -10.154 1.00 94.50 82 ALA A N 1
ATOM 627 C CA . ALA A 1 82 ? 12.226 2.205 -10.80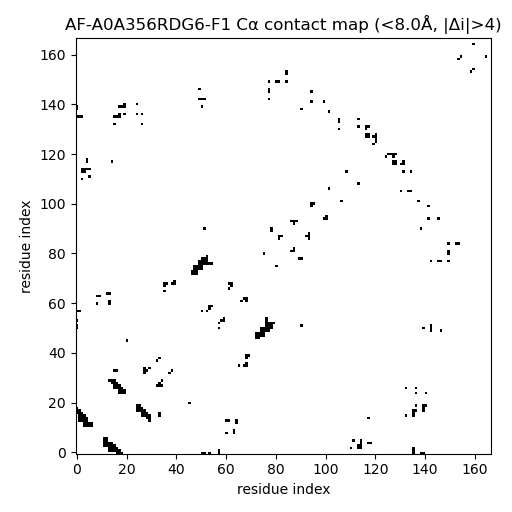1 1.00 94.50 82 ALA A CA 1
ATOM 628 C C . ALA A 1 82 ? 13.518 3.036 -10.714 1.00 94.50 82 ALA A C 1
ATOM 630 O O . ALA A 1 82 ? 13.968 3.602 -11.714 1.00 94.50 82 ALA A O 1
ATOM 631 N N . ARG A 1 83 ? 14.194 3.031 -9.554 1.00 94.00 83 ARG A N 1
ATOM 632 C CA . ARG A 1 83 ? 15.483 3.727 -9.367 1.00 94.00 83 ARG A CA 1
ATOM 633 C C . ARG A 1 83 ? 16.563 3.256 -10.340 1.00 94.00 83 ARG A C 1
ATOM 635 O O . ARG A 1 83 ? 17.365 4.073 -10.791 1.00 94.00 83 ARG A O 1
ATOM 642 N N . ARG A 1 84 ? 16.579 1.970 -10.720 1.00 92.69 84 ARG A N 1
ATOM 643 C CA . ARG A 1 84 ? 17.524 1.435 -11.726 1.00 92.69 84 ARG A CA 1
ATOM 644 C C . ARG A 1 84 ? 17.305 2.045 -13.113 1.00 92.69 84 ARG A C 1
ATOM 646 O O . ARG A 1 84 ? 18.243 2.118 -13.907 1.00 92.69 84 ARG A O 1
ATOM 653 N N . LEU A 1 85 ? 16.092 2.508 -13.396 1.00 91.12 85 LEU A N 1
ATOM 654 C CA . LEU A 1 85 ? 15.723 3.203 -14.629 1.00 91.12 85 LEU A CA 1
ATOM 655 C C . LEU A 1 85 ? 15.896 4.725 -14.541 1.00 91.12 85 LEU A C 1
ATOM 657 O O . LEU A 1 85 ? 15.659 5.411 -15.527 1.00 91.12 85 LEU A O 1
ATOM 661 N N . GLY A 1 86 ? 16.342 5.253 -13.398 1.00 91.31 86 GLY A N 1
ATOM 662 C CA . GLY A 1 86 ? 16.500 6.691 -13.177 1.00 91.31 86 GLY A CA 1
ATOM 663 C C . GLY A 1 86 ? 15.228 7.405 -12.714 1.00 91.31 86 GLY A C 1
ATOM 664 O O . GLY A 1 86 ? 15.302 8.600 -12.443 1.00 91.31 86 GLY A O 1
ATOM 665 N N . LEU A 1 87 ? 14.112 6.686 -12.550 1.00 91.44 87 LEU A N 1
ATOM 666 C CA . LEU A 1 87 ? 12.875 7.221 -11.980 1.00 91.44 87 LEU A CA 1
ATOM 667 C C . LEU A 1 87 ? 13.074 7.467 -10.478 1.00 91.44 87 LEU A C 1
ATOM 669 O O . LEU A 1 87 ? 13.608 6.614 -9.759 1.00 91.44 87 LEU A O 1
ATOM 673 N N . ARG A 1 88 ? 12.686 8.650 -9.997 1.00 89.12 88 ARG A N 1
ATOM 674 C CA . ARG A 1 88 ? 12.894 9.086 -8.607 1.00 89.12 88 ARG A CA 1
ATOM 675 C C . ARG A 1 88 ? 11.622 9.707 -8.043 1.00 89.12 88 ARG A C 1
ATOM 677 O O . ARG A 1 88 ? 10.835 10.287 -8.774 1.00 89.12 88 ARG A O 1
ATOM 684 N N . GLY A 1 89 ? 11.480 9.643 -6.722 1.00 91.94 89 GLY A N 1
ATOM 685 C CA . GLY A 1 89 ? 10.318 10.164 -6.002 1.00 91.94 89 GLY A CA 1
ATOM 686 C C . GLY A 1 89 ? 9.456 9.053 -5.408 1.00 91.94 89 GLY A C 1
ATOM 687 O O . GLY A 1 89 ? 9.844 7.883 -5.412 1.00 91.94 89 GLY A O 1
ATOM 688 N N . GLY A 1 90 ? 8.315 9.446 -4.845 1.00 93.44 90 GLY A N 1
ATOM 689 C CA . GLY A 1 90 ? 7.290 8.513 -4.375 1.00 93.44 90 GLY A CA 1
ATOM 690 C C . GLY A 1 90 ? 6.432 7.977 -5.521 1.00 93.44 90 GLY A C 1
ATOM 691 O O . GLY A 1 90 ? 6.515 8.475 -6.645 1.00 93.44 90 GLY A O 1
ATOM 692 N N . LEU A 1 91 ? 5.579 6.999 -5.210 1.00 94.81 91 LEU A N 1
ATOM 693 C CA . LEU A 1 91 ? 4.704 6.320 -6.170 1.00 94.81 91 LEU A CA 1
ATOM 694 C C . LEU A 1 91 ? 3.943 7.314 -7.058 1.00 94.81 91 LEU A C 1
ATOM 696 O O . LEU A 1 91 ? 4.070 7.270 -8.275 1.00 94.81 91 LEU A O 1
ATOM 700 N N . LYS A 1 92 ? 3.269 8.293 -6.447 1.00 91.62 92 LYS A N 1
ATOM 701 C CA . LYS A 1 92 ? 2.454 9.301 -7.149 1.00 91.62 92 LYS A CA 1
ATOM 702 C C . LYS A 1 92 ? 3.225 10.142 -8.162 1.00 91.62 92 LYS A C 1
ATOM 704 O O . LYS A 1 92 ? 2.721 10.455 -9.240 1.00 91.62 92 LYS A O 1
ATOM 709 N N . ALA A 1 93 ? 4.457 10.517 -7.818 1.00 90.75 93 ALA A N 1
ATOM 710 C CA . ALA A 1 93 ? 5.312 11.281 -8.720 1.00 90.75 93 ALA A CA 1
ATOM 711 C C . ALA A 1 93 ? 5.671 10.447 -9.958 1.00 90.75 93 ALA A C 1
ATOM 713 O O . ALA A 1 93 ? 5.600 10.943 -11.079 1.00 90.75 93 ALA A O 1
ATOM 714 N N . ILE A 1 94 ? 5.989 9.168 -9.747 1.00 92.38 94 ILE A N 1
ATOM 715 C CA . ILE A 1 94 ? 6.329 8.235 -10.822 1.00 92.38 94 ILE A CA 1
ATOM 716 C C . ILE A 1 94 ? 5.102 7.924 -11.682 1.00 92.38 94 ILE A C 1
ATOM 718 O O . ILE A 1 94 ? 5.206 7.962 -12.901 1.00 92.38 94 ILE A O 1
ATOM 722 N N . GLU A 1 95 ? 3.938 7.678 -11.081 1.00 91.81 95 GLU A N 1
ATOM 723 C CA . GLU A 1 95 ? 2.672 7.478 -11.799 1.00 91.81 95 GLU A CA 1
ATOM 724 C C . GLU A 1 95 ? 2.350 8.647 -12.734 1.00 91.81 95 GLU A C 1
ATOM 726 O O . GLU A 1 95 ? 1.988 8.435 -13.890 1.00 91.81 95 GLU A O 1
ATOM 731 N N . THR A 1 96 ? 2.555 9.879 -12.259 1.00 87.75 96 THR A N 1
ATOM 732 C CA . THR A 1 96 ? 2.349 11.093 -13.060 1.00 87.75 96 THR A CA 1
ATOM 733 C C . THR A 1 96 ? 3.317 11.144 -14.242 1.00 87.75 96 THR A C 1
ATOM 735 O O . THR A 1 96 ? 2.905 11.443 -15.360 1.00 87.75 96 THR A O 1
ATOM 738 N N . GLU A 1 97 ? 4.594 10.815 -14.020 1.00 85.81 97 GLU A N 1
ATOM 739 C CA . GLU A 1 97 ? 5.620 10.784 -15.071 1.00 85.81 97 GLU A CA 1
ATOM 740 C C . GLU A 1 97 ? 5.293 9.769 -16.181 1.00 85.81 97 GLU A C 1
ATOM 742 O O . GLU A 1 97 ? 5.636 9.990 -17.343 1.00 85.81 97 GLU A O 1
ATOM 747 N N . ILE A 1 98 ? 4.607 8.672 -15.843 1.00 82.38 98 ILE A N 1
ATOM 748 C CA . ILE A 1 98 ? 4.277 7.601 -16.793 1.00 82.38 98 ILE A CA 1
ATOM 749 C C . ILE A 1 98 ? 2.842 7.660 -17.340 1.00 82.38 98 ILE A C 1
ATOM 751 O O . ILE A 1 98 ? 2.485 6.823 -18.166 1.00 82.38 98 ILE A O 1
ATOM 755 N N . GLY A 1 99 ? 2.035 8.641 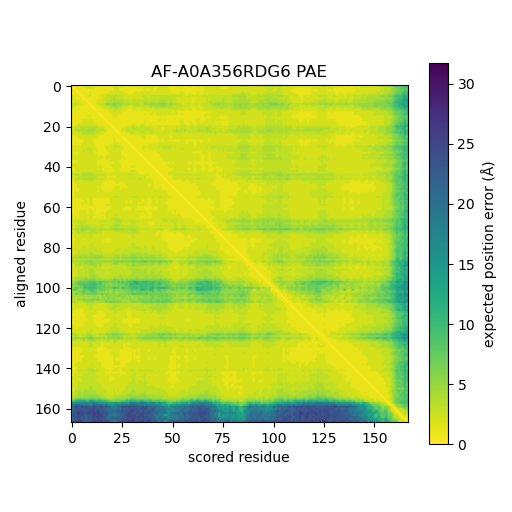-16.921 1.00 84.12 99 GLY A N 1
ATOM 756 C CA . GLY A 1 99 ? 0.659 8.828 -17.396 1.00 84.12 99 GLY A CA 1
ATOM 757 C C . GLY A 1 99 ? -0.385 7.916 -16.738 1.00 84.12 99 GLY A C 1
ATOM 758 O O . GLY A 1 99 ? -1.457 7.712 -17.307 1.00 84.12 99 GLY A O 1
ATOM 759 N N . CYS A 1 100 ? -0.101 7.367 -15.553 1.00 83.69 100 CYS A N 1
ATOM 760 C CA . CYS A 1 100 ? -1.081 6.658 -14.730 1.00 83.69 100 CYS A CA 1
ATOM 761 C C . CYS A 1 100 ? -1.828 7.667 -13.847 1.00 83.69 100 CYS A C 1
ATOM 763 O O . CYS A 1 100 ? -1.349 8.060 -12.785 1.00 83.69 100 CYS A O 1
ATOM 765 N N . TYR A 1 101 ? -2.997 8.115 -14.302 1.00 81.06 101 TYR A N 1
ATOM 766 C CA . TYR A 1 101 ? -3.791 9.118 -13.590 1.00 81.06 101 TYR A CA 1
ATOM 767 C C . TYR A 1 101 ? -4.718 8.492 -12.546 1.00 81.06 101 TYR A C 1
ATOM 769 O O . TYR A 1 101 ? -5.274 7.412 -12.745 1.00 81.06 101 TYR A O 1
ATOM 777 N N . ARG A 1 102 ? -4.914 9.212 -11.438 1.00 87.69 102 ARG A N 1
ATOM 778 C CA . ARG A 1 102 ? -5.847 8.862 -10.361 1.00 87.69 102 ARG A CA 1
ATOM 779 C C . ARG A 1 102 ? -7.138 9.682 -10.480 1.00 87.69 102 ARG A C 1
ATOM 781 O O . ARG A 1 102 ? -7.117 10.739 -11.108 1.00 87.69 102 ARG A O 1
ATOM 788 N N . PRO A 1 103 ? -8.252 9.247 -9.865 1.00 86.31 103 PRO A N 1
ATOM 789 C CA . PRO A 1 103 ? -9.433 10.089 -9.697 1.00 86.31 103 PRO A CA 1
ATOM 790 C C . PRO A 1 103 ? -9.091 11.445 -9.065 1.00 86.31 103 PRO A C 1
ATOM 792 O O . PRO A 1 103 ? -8.310 11.499 -8.116 1.00 86.31 103 PRO A O 1
ATOM 795 N N . THR A 1 104 ? -9.736 12.521 -9.525 1.00 87.00 104 THR A N 1
ATOM 796 C CA . THR A 1 104 ? -9.470 13.899 -9.066 1.00 87.00 104 THR A CA 1
ATOM 797 C C . THR A 1 104 ? -9.610 14.074 -7.553 1.00 87.00 104 THR A C 1
ATOM 799 O O . THR A 1 104 ? -8.878 14.850 -6.952 1.00 87.00 104 THR A O 1
ATOM 802 N N . LEU A 1 105 ? -10.499 13.316 -6.904 1.00 89.94 105 LEU A N 1
ATOM 803 C CA . LEU A 1 105 ? -10.666 13.363 -5.445 1.00 89.94 105 LEU A CA 1
ATOM 804 C C . LEU A 1 105 ? -9.434 12.864 -4.661 1.00 89.94 105 LEU A C 1
ATOM 806 O O . LEU A 1 105 ? -9.312 13.158 -3.477 1.00 89.94 105 LEU A O 1
ATOM 810 N N . LEU A 1 106 ? -8.534 12.110 -5.307 1.00 91.06 106 LEU A N 1
ATOM 811 C CA . LEU A 1 106 ? -7.295 11.595 -4.716 1.00 91.06 106 LEU A CA 1
ATOM 812 C C . LEU A 1 106 ? -6.071 12.462 -5.049 1.00 91.06 106 LEU A C 1
ATOM 814 O O . LEU A 1 106 ? -4.972 12.192 -4.548 1.00 91.06 106 LEU A O 1
ATOM 818 N N . GLU A 1 107 ? -6.231 13.474 -5.905 1.00 87.00 107 GLU A N 1
ATOM 819 C CA . GLU A 1 107 ? -5.151 14.390 -6.262 1.00 87.00 107 GLU A CA 1
ATOM 820 C C . GLU A 1 107 ? -4.688 15.179 -5.033 1.00 87.00 107 GLU A C 1
ATOM 822 O O . GLU A 1 107 ? -5.482 15.677 -4.238 1.00 87.00 107 GLU A O 1
ATOM 827 N N . GLY A 1 108 ? -3.370 15.277 -4.860 1.00 87.31 108 GLY A N 1
ATOM 828 C CA . GLY A 1 108 ? -2.762 16.002 -3.743 1.00 87.31 108 GLY A CA 1
ATOM 829 C C . GLY A 1 108 ? -2.776 15.272 -2.398 1.00 87.31 108 GLY A C 1
ATOM 830 O O . GLY A 1 108 ? -2.029 15.682 -1.514 1.00 87.31 108 GLY A O 1
ATOM 831 N N . LEU A 1 109 ? -3.533 14.177 -2.243 1.00 93.56 109 LEU A N 1
ATOM 832 C CA . LEU A 1 109 ? -3.481 13.378 -1.018 1.00 93.56 109 LEU A CA 1
ATOM 833 C C . LEU A 1 109 ? -2.092 12.758 -0.831 1.00 93.56 109 LEU A C 1
ATOM 835 O O . LEU A 1 109 ? -1.439 12.337 -1.790 1.00 93.56 109 LEU A O 1
ATOM 839 N N . THR A 1 110 ? -1.661 12.632 0.414 1.00 94.12 110 THR A N 1
ATOM 840 C CA . THR A 1 110 ? -0.377 12.043 0.817 1.00 94.12 110 THR A CA 1
ATOM 841 C C . THR A 1 110 ? -0.583 10.906 1.819 1.00 94.12 110 THR A C 1
ATOM 843 O O . THR A 1 110 ? -1.689 10.710 2.314 1.00 94.12 110 THR A O 1
ATOM 846 N N . GLY A 1 111 ? 0.486 10.190 2.189 1.00 93.62 111 GLY A N 1
ATOM 847 C CA . GLY A 1 111 ? 0.404 9.191 3.265 1.00 93.62 111 GLY A CA 1
ATOM 848 C C . GLY A 1 111 ? -0.018 9.790 4.617 1.00 93.62 111 GLY A C 1
ATOM 849 O O . GLY A 1 111 ? -0.676 9.127 5.408 1.00 93.62 111 GLY A O 1
ATOM 850 N N . TRP A 1 112 ? 0.268 11.074 4.872 1.00 96.56 112 TRP A N 1
ATOM 851 C CA . TRP A 1 112 ? -0.245 11.766 6.063 1.00 96.56 112 TRP A CA 1
ATOM 852 C C . TRP A 1 112 ? -1.757 11.992 6.005 1.00 96.56 112 TRP A C 1
ATOM 854 O O . TRP A 1 112 ? -2.421 11.972 7.040 1.00 96.56 112 TRP A O 1
ATOM 864 N N . ASP A 1 113 ? -2.318 12.173 4.808 1.00 97.81 113 ASP A N 1
ATOM 865 C CA . ASP A 1 113 ? -3.766 12.254 4.648 1.00 97.81 113 ASP A CA 1
ATOM 866 C C . ASP A 1 113 ? -4.435 10.913 4.923 1.00 97.81 113 ASP A C 1
ATOM 868 O O . ASP A 1 113 ? -5.510 10.913 5.507 1.00 97.81 113 ASP A O 1
ATOM 872 N N . ALA A 1 114 ? -3.804 9.785 4.584 1.00 97.88 114 ALA A N 1
ATOM 873 C CA . ALA A 1 114 ? -4.329 8.466 4.931 1.00 97.88 114 ALA A CA 1
ATOM 874 C C . ALA A 1 114 ? -4.447 8.284 6.458 1.00 97.88 114 ALA A C 1
ATOM 876 O O . ALA A 1 114 ? -5.491 7.852 6.951 1.00 97.88 114 ALA A O 1
ATOM 877 N N . VAL A 1 115 ? -3.436 8.728 7.218 1.00 98.44 115 VAL A N 1
ATOM 878 C CA . VAL A 1 115 ? -3.484 8.761 8.693 1.00 98.44 115 VAL A CA 1
ATOM 879 C C . VAL A 1 115 ? -4.634 9.643 9.184 1.00 98.44 115 VAL A C 1
ATOM 881 O O . VAL A 1 115 ? -5.457 9.201 9.986 1.00 98.44 115 VAL A O 1
ATOM 884 N N . ARG A 1 116 ? -4.745 10.872 8.662 1.00 98.44 116 ARG A N 1
ATOM 885 C CA . ARG A 1 116 ? -5.826 11.804 9.024 1.00 98.44 116 ARG A CA 1
ATOM 886 C C . ARG A 1 116 ? -7.208 11.225 8.713 1.00 98.44 116 ARG A C 1
ATOM 888 O O . ARG A 1 116 ? -8.115 11.350 9.528 1.00 98.44 116 ARG A O 1
ATOM 895 N N . LEU A 1 117 ? -7.386 10.612 7.543 1.00 98.56 117 LEU A N 1
ATOM 896 C CA . LEU A 1 117 ? -8.652 10.015 7.115 1.00 98.56 117 LEU A CA 1
ATOM 897 C C . LEU A 1 117 ? -9.052 8.849 8.025 1.00 98.56 117 LEU A C 1
ATOM 899 O O . LEU A 1 117 ? -10.228 8.720 8.368 1.00 98.56 117 LEU A O 1
ATOM 903 N N . TRP A 1 118 ? -8.083 8.041 8.464 1.00 98.44 118 TRP A N 1
ATOM 904 C CA . TRP A 1 118 ? -8.318 7.010 9.469 1.00 98.44 118 TRP A CA 1
ATOM 905 C C . TRP A 1 118 ? -8.800 7.615 10.795 1.00 98.44 118 TRP A C 1
ATOM 907 O O . TRP A 1 118 ? -9.841 7.205 11.304 1.00 98.44 118 TRP A O 1
ATOM 917 N N . GLU A 1 119 ? -8.103 8.620 11.334 1.00 98.19 119 GLU A N 1
ATOM 918 C CA . GLU A 1 119 ? -8.500 9.292 12.582 1.00 98.19 119 GLU A CA 1
ATOM 919 C C . GLU A 1 119 ? -9.898 9.918 12.485 1.00 98.19 119 GLU A C 1
ATOM 921 O O . GLU A 1 119 ? -10.729 9.771 13.381 1.00 98.19 119 GLU A O 1
ATOM 926 N N . GLU A 1 120 ? -10.185 10.591 11.374 1.00 98.31 120 GLU A N 1
ATOM 927 C CA . GLU A 1 120 ? -11.490 11.174 11.085 1.00 98.31 120 GLU A CA 1
ATOM 928 C C . GLU A 1 120 ? -12.607 10.132 11.080 1.00 98.31 120 GLU A C 1
ATOM 930 O O . GLU A 1 120 ? -13.673 10.365 11.661 1.00 98.31 120 GLU A O 1
ATOM 935 N N . TRP A 1 121 ? -12.359 8.980 10.459 1.00 98.06 121 TRP A N 1
ATOM 936 C CA . TRP A 1 121 ? -13.314 7.887 10.450 1.00 98.06 121 TRP A CA 1
ATOM 937 C C . TRP A 1 121 ? -13.530 7.307 11.854 1.00 98.06 121 TRP A C 1
ATOM 939 O O . TRP A 1 121 ? -14.680 7.119 12.254 1.00 98.06 121 TRP A O 1
ATOM 949 N N . GLN A 1 122 ? -12.470 7.122 12.648 1.00 97.38 122 GLN A N 1
ATOM 950 C CA . GLN A 1 122 ? -12.592 6.686 14.048 1.00 97.38 122 GLN A CA 1
ATOM 951 C C . GLN A 1 122 ? -13.399 7.677 14.912 1.00 97.38 122 GLN A C 1
ATOM 953 O O . GLN A 1 122 ? -14.030 7.280 15.890 1.00 97.38 122 GLN A O 1
ATOM 958 N N . LEU A 1 123 ? -13.447 8.956 14.524 1.00 97.25 123 LEU A N 1
ATOM 959 C CA . LEU A 1 123 ? -14.289 9.991 15.137 1.00 97.25 123 LEU A CA 1
ATOM 960 C C . LEU A 1 123 ? -15.723 10.049 14.572 1.00 97.25 123 LEU A C 1
ATOM 962 O O . LEU A 1 123 ? -16.489 10.949 14.920 1.00 97.25 123 LEU A O 1
ATOM 966 N N . GLY A 1 124 ? -16.106 9.100 13.715 1.00 95.75 124 GLY A N 1
ATOM 967 C CA . GLY A 1 124 ? -17.459 8.952 13.179 1.00 95.75 124 GLY A CA 1
ATOM 968 C C . GLY A 1 124 ? -17.712 9.644 11.837 1.00 95.75 124 GLY A C 1
ATOM 969 O O . GLY A 1 124 ? -18.856 9.662 11.383 1.00 95.75 124 GLY A O 1
ATOM 970 N N . LYS A 1 125 ? -16.687 10.197 11.172 1.00 96.25 125 LYS A N 1
ATOM 971 C CA . LYS A 1 125 ? -16.827 10.742 9.810 1.00 96.25 125 LYS A CA 1
ATOM 972 C C . LYS A 1 125 ? -16.758 9.605 8.787 1.00 96.25 125 LYS A C 1
ATOM 974 O O . LYS A 1 125 ? -15.684 9.266 8.299 1.00 96.25 125 LYS A O 1
ATOM 979 N N . SER A 1 126 ? -17.905 9.003 8.476 1.00 91.94 126 SER A N 1
ATOM 980 C CA . SER A 1 126 ? -17.996 7.844 7.572 1.00 91.94 126 SER A CA 1
ATOM 981 C C . SER A 1 126 ? -17.364 8.083 6.201 1.00 91.94 126 SER A C 1
ATOM 983 O O . SER A 1 126 ? -16.697 7.193 5.688 1.00 91.94 126 SER A O 1
ATOM 985 N N . ASP A 1 127 ? -17.506 9.284 5.640 1.00 95.88 127 ASP A N 1
ATOM 986 C CA . ASP A 1 127 ? -17.010 9.603 4.295 1.00 95.88 127 ASP A CA 1
ATOM 987 C C . ASP A 1 127 ? -15.476 9.498 4.200 1.00 95.88 127 ASP A C 1
ATOM 989 O O . ASP A 1 127 ? -14.937 9.163 3.145 1.00 95.88 127 ASP A O 1
ATOM 993 N N . SER A 1 128 ? -14.755 9.716 5.310 1.00 97.56 128 SER A N 1
ATOM 994 C CA . SER A 1 128 ? -13.293 9.587 5.344 1.00 97.56 128 SER A CA 1
ATOM 995 C C . SER A 1 128 ? -12.840 8.139 5.121 1.00 97.56 128 SER A C 1
ATOM 997 O O . SER A 1 128 ? -11.778 7.921 4.537 1.00 97.56 128 SER A O 1
ATOM 999 N N . ARG A 1 129 ? -13.661 7.147 5.501 1.00 97.06 129 ARG A N 1
ATOM 1000 C CA . ARG A 1 129 ? -13.405 5.722 5.231 1.00 97.06 129 ARG A CA 1
ATOM 1001 C C . ARG A 1 129 ? -13.384 5.441 3.735 1.00 97.06 129 ARG A C 1
ATOM 1003 O O . ARG A 1 129 ? -12.462 4.794 3.251 1.00 97.06 129 ARG A O 1
ATOM 1010 N N . ASP A 1 130 ? -14.376 5.942 3.006 1.00 96.50 130 ASP A N 1
ATOM 1011 C CA . ASP A 1 130 ? -14.513 5.669 1.574 1.00 96.50 130 ASP A CA 1
ATOM 1012 C C . ASP A 1 130 ? -13.372 6.307 0.775 1.00 96.50 130 ASP A C 1
ATOM 1014 O O . ASP A 1 130 ? -12.883 5.717 -0.189 1.00 96.50 130 ASP A O 1
ATOM 1018 N N . VAL A 1 131 ? -12.904 7.487 1.195 1.00 97.81 131 VAL A N 1
ATOM 1019 C CA . VAL A 1 131 ? -11.725 8.132 0.599 1.00 97.81 131 VAL A CA 1
ATOM 1020 C C . VAL A 1 131 ? -10.446 7.365 0.939 1.00 97.81 131 VAL A C 1
ATOM 1022 O O . VAL A 1 131 ? -9.619 7.162 0.053 1.00 97.81 131 VAL A O 1
ATOM 1025 N N . LEU A 1 132 ? -10.287 6.893 2.182 1.00 98.38 132 LEU A N 1
ATOM 1026 C CA . LEU A 1 132 ? -9.133 6.086 2.596 1.00 98.38 132 LEU A CA 1
ATOM 1027 C C . LEU A 1 132 ? -9.041 4.773 1.806 1.00 98.38 132 LEU A C 1
ATOM 1029 O O . LEU A 1 132 ? -7.973 4.420 1.312 1.00 98.38 132 LEU A O 1
ATOM 1033 N N . VAL A 1 133 ? -10.164 4.071 1.636 1.00 97.94 133 VAL A N 1
ATOM 1034 C CA . VAL A 1 133 ? -10.210 2.829 0.852 1.00 97.94 133 VAL A CA 1
ATOM 1035 C C . VAL A 1 133 ? -9.880 3.095 -0.617 1.00 97.94 133 VAL A C 1
ATOM 1037 O O . VAL A 1 133 ? -9.081 2.361 -1.191 1.00 97.94 133 VAL A O 1
ATOM 1040 N N . GLN A 1 134 ? -10.415 4.164 -1.216 1.00 97.19 134 GLN A N 1
ATOM 1041 C CA . GLN A 1 134 ? -10.085 4.544 -2.598 1.00 97.19 134 GLN A CA 1
ATOM 1042 C C . GLN A 1 134 ? -8.616 4.951 -2.766 1.00 97.19 134 GLN A C 1
ATOM 1044 O O . GLN A 1 134 ? -8.011 4.668 -3.801 1.00 97.19 134 GLN A O 1
ATOM 1049 N N . TYR A 1 135 ? -8.036 5.608 -1.760 1.00 97.75 135 TYR A N 1
ATOM 1050 C CA . TYR A 1 135 ? -6.620 5.956 -1.737 1.00 97.75 135 TYR A CA 1
ATOM 1051 C C . TYR A 1 135 ? -5.749 4.692 -1.788 1.00 97.75 135 TYR A C 1
ATOM 1053 O O . TYR A 1 135 ? -4.925 4.562 -2.695 1.00 97.75 135 TYR A O 1
ATOM 1061 N N . ASN A 1 136 ? -5.988 3.744 -0.878 1.00 98.31 136 ASN A N 1
ATOM 1062 C CA . ASN A 1 136 ? -5.242 2.486 -0.799 1.00 98.31 136 ASN A CA 1
ATOM 1063 C C . ASN A 1 136 ? -5.477 1.592 -2.033 1.00 98.31 136 ASN A C 1
ATOM 1065 O O . ASN A 1 136 ? -4.555 0.956 -2.543 1.00 98.31 136 ASN A O 1
ATOM 1069 N N . GLU A 1 137 ? -6.700 1.580 -2.569 1.00 97.19 137 GLU A N 1
ATOM 1070 C CA . GLU A 1 137 ? -7.020 0.891 -3.820 1.00 97.19 137 GLU A CA 1
ATOM 1071 C C . GLU A 1 137 ? -6.217 1.455 -4.998 1.00 97.19 137 GLU A C 1
ATOM 1073 O O . GLU A 1 137 ? -5.681 0.680 -5.792 1.00 97.19 137 GLU A O 1
ATOM 1078 N N . ALA A 1 138 ? -6.082 2.781 -5.103 1.00 95.62 138 ALA A N 1
ATOM 1079 C CA . ALA A 1 138 ? -5.246 3.404 -6.126 1.00 95.62 138 ALA A CA 1
ATOM 1080 C C . ALA A 1 138 ? -3.759 3.048 -5.947 1.00 95.62 138 ALA A C 1
ATOM 1082 O O . ALA A 1 138 ? -3.096 2.740 -6.939 1.00 95.62 138 ALA A O 1
ATOM 1083 N N . ASP A 1 139 ? -3.256 3.027 -4.705 1.00 96.44 139 ASP A N 1
ATOM 1084 C CA . ASP A 1 139 ? -1.878 2.614 -4.385 1.00 96.44 139 ASP A CA 1
ATOM 1085 C C . ASP A 1 139 ? -1.610 1.134 -4.703 1.00 96.44 139 ASP A C 1
ATOM 1087 O O . ASP A 1 139 ? -0.469 0.773 -4.977 1.00 96.44 139 ASP A O 1
ATOM 1091 N N . CYS A 1 140 ? -2.641 0.282 -4.747 1.00 97.25 140 CYS A N 1
ATOM 1092 C CA . CYS A 1 140 ? -2.521 -1.118 -5.163 1.00 97.25 140 CYS A CA 1
ATOM 1093 C C . CYS A 1 140 ? -2.663 -1.311 -6.675 1.00 97.25 140 CYS A C 1
ATOM 1095 O O . CYS A 1 140 ? -1.788 -1.898 -7.313 1.00 97.25 140 CYS A O 1
ATOM 1097 N N . LYS A 1 141 ? -3.773 -0.841 -7.256 1.00 95.62 141 LYS A N 1
ATOM 1098 C CA . LYS A 1 141 ? -4.127 -1.089 -8.662 1.00 95.62 141 LYS A CA 1
ATOM 1099 C C . LYS A 1 141 ? -3.076 -0.558 -9.622 1.00 95.62 141 LYS A C 1
ATOM 1101 O O . LYS A 1 141 ? -2.749 -1.221 -10.601 1.00 95.62 141 LYS A O 1
ATOM 1106 N N . ASN A 1 142 ? -2.512 0.607 -9.322 1.00 94.56 142 ASN A N 1
ATOM 1107 C CA . ASN A 1 142 ? -1.530 1.237 -10.196 1.00 94.56 142 ASN A CA 1
ATOM 1108 C C . ASN A 1 142 ? -0.172 0.518 -10.208 1.00 94.56 142 ASN A C 1
ATOM 1110 O O . ASN A 1 142 ? 0.637 0.775 -11.101 1.00 94.56 142 ASN A O 1
ATOM 1114 N N . LEU A 1 143 ? 0.087 -0.404 -9.271 1.00 96.81 143 LEU A N 1
ATOM 1115 C CA . LEU A 1 143 ? 1.326 -1.185 -9.272 1.00 96.81 143 LEU A CA 1
ATOM 1116 C C . LEU A 1 143 ? 1.396 -2.162 -10.443 1.00 96.81 143 LEU A C 1
ATOM 1118 O O . LEU A 1 143 ? 2.496 -2.411 -10.919 1.00 96.81 143 LEU A O 1
ATOM 1122 N N . GLU A 1 144 ? 0.267 -2.682 -10.930 1.00 95.44 144 GLU A N 1
ATOM 1123 C CA . GLU A 1 144 ? 0.229 -3.596 -12.081 1.00 95.44 144 GLU A CA 1
ATOM 1124 C C . GLU A 1 144 ? 0.775 -2.928 -13.363 1.00 95.44 144 GLU A C 1
ATOM 1126 O O . GLU A 1 144 ? 1.829 -3.354 -13.846 1.00 95.44 144 GLU A O 1
ATOM 1131 N N . PRO A 1 145 ? 0.189 -1.825 -13.877 1.00 93.88 145 PRO A N 1
ATOM 1132 C CA . PRO A 1 145 ? 0.725 -1.158 -15.065 1.00 93.88 145 PRO A CA 1
ATOM 1133 C C . PRO A 1 145 ? 2.127 -0.569 -14.840 1.00 93.88 145 PRO A C 1
ATOM 1135 O O . PRO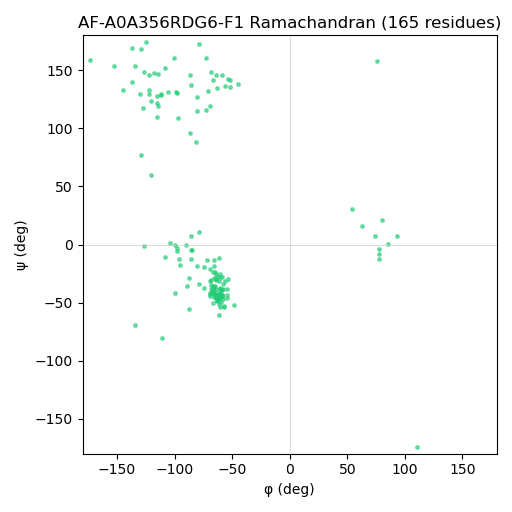 A 1 145 ? 2.941 -0.519 -15.768 1.00 93.88 145 PRO A O 1
ATOM 1138 N N . LEU A 1 146 ? 2.450 -0.140 -13.614 1.00 95.31 146 LEU A N 1
ATOM 1139 C CA . LEU A 1 146 ? 3.792 0.337 -13.279 1.00 95.31 146 LEU A CA 1
ATOM 1140 C C . LEU A 1 146 ? 4.828 -0.798 -13.335 1.00 95.31 146 LEU A C 1
ATOM 1142 O O . LEU A 1 146 ? 5.935 -0.587 -13.838 1.00 95.31 146 LEU A O 1
ATOM 1146 N N . ALA A 1 147 ? 4.483 -1.992 -12.849 1.00 95.88 147 ALA A N 1
ATOM 1147 C CA . ALA A 1 147 ? 5.338 -3.170 -12.908 1.00 95.88 147 ALA A CA 1
ATOM 1148 C C . ALA A 1 147 ? 5.623 -3.570 -14.356 1.00 95.88 147 ALA A C 1
ATOM 1150 O O . ALA A 1 147 ? 6.793 -3.735 -14.707 1.00 95.88 147 ALA A O 1
ATOM 1151 N N . ASP A 1 148 ? 4.594 -3.627 -15.206 1.00 94.12 148 ASP A N 1
ATOM 1152 C CA . ASP A 1 148 ? 4.738 -3.933 -16.633 1.00 94.12 148 ASP A CA 1
ATOM 1153 C C . ASP A 1 148 ? 5.678 -2.946 -17.328 1.00 94.12 148 ASP A C 1
ATOM 1155 O O . ASP A 1 148 ? 6.602 -3.328 -18.055 1.00 94.12 148 ASP A O 1
ATOM 1159 N N . LEU A 1 149 ? 5.490 -1.650 -17.080 1.00 93.38 149 LEU A N 1
ATOM 1160 C CA . LEU A 1 149 ? 6.322 -0.607 -17.668 1.00 93.38 149 LEU A CA 1
ATOM 1161 C C . LEU A 1 149 ? 7.780 -0.701 -17.198 1.00 93.38 149 LEU A C 1
ATOM 1163 O O . LEU A 1 149 ? 8.702 -0.604 -18.016 1.00 93.38 149 LEU A O 1
ATOM 1167 N N . ILE A 1 150 ? 8.009 -0.895 -15.898 1.00 93.62 150 ILE A N 1
ATOM 1168 C CA . ILE A 1 150 ? 9.357 -1.030 -15.335 1.00 93.62 150 ILE A CA 1
ATOM 1169 C C . ILE A 1 150 ? 10.039 -2.287 -15.876 1.00 93.62 150 ILE A C 1
ATOM 1171 O O . ILE A 1 150 ? 11.195 -2.212 -16.299 1.00 93.62 150 ILE A O 1
ATOM 1175 N N . TYR A 1 151 ? 9.337 -3.420 -15.903 1.00 94.00 151 TYR A N 1
ATOM 1176 C CA . TYR A 1 151 ? 9.848 -4.675 -16.443 1.00 94.00 151 TYR A CA 1
ATOM 1177 C C . TYR A 1 151 ? 10.276 -4.508 -17.904 1.00 94.00 151 TYR A C 1
ATOM 1179 O O . TYR A 1 151 ? 11.438 -4.752 -18.238 1.00 94.00 151 TYR A O 1
ATOM 1187 N N . ASN A 1 152 ? 9.388 -3.985 -18.752 1.00 92.62 152 ASN A N 1
ATOM 1188 C CA . ASN A 1 152 ? 9.663 -3.782 -20.173 1.00 92.62 152 ASN A CA 1
ATOM 1189 C C . ASN A 1 152 ? 10.875 -2.866 -20.403 1.00 92.62 152 ASN A C 1
ATOM 1191 O O . ASN A 1 152 ? 11.748 -3.177 -21.215 1.00 92.62 152 ASN A O 1
ATOM 1195 N N . ARG A 1 153 ? 10.986 -1.761 -19.655 1.00 92.25 153 ARG A N 1
ATOM 1196 C CA . ARG A 1 153 ? 12.139 -0.849 -19.752 1.00 92.25 153 ARG A CA 1
ATOM 1197 C C . ARG A 1 153 ? 13.441 -1.490 -19.266 1.00 92.25 153 ARG A C 1
ATOM 1199 O O . ARG A 1 153 ? 14.499 -1.227 -19.839 1.00 92.25 153 ARG A O 1
ATOM 1206 N N . LEU A 1 154 ? 13.396 -2.320 -18.221 1.00 91.44 154 LEU A N 1
ATOM 1207 C CA . LEU A 1 154 ? 14.572 -3.050 -17.740 1.00 91.44 154 LEU A CA 1
ATOM 1208 C C . LEU A 1 154 ? 15.052 -4.069 -18.776 1.00 91.44 154 LEU A C 1
ATOM 1210 O O . LEU A 1 154 ? 16.246 -4.097 -19.072 1.00 91.44 154 LEU A O 1
ATOM 1214 N N . VAL A 1 155 ? 14.131 -4.835 -19.367 1.00 90.88 155 VAL A N 1
ATOM 1215 C CA . VAL A 1 155 ? 14.434 -5.797 -20.435 1.00 90.88 155 VAL A CA 1
ATOM 1216 C C . VAL A 1 155 ? 15.038 -5.093 -21.649 1.00 90.88 155 VAL A C 1
ATOM 1218 O O . VAL A 1 155 ? 16.079 -5.516 -22.141 1.00 90.88 155 VAL A O 1
ATOM 1221 N N . GLN A 1 156 ? 14.461 -3.975 -22.096 1.00 89.75 156 GLN A N 1
ATOM 1222 C CA . GLN A 1 156 ? 15.011 -3.200 -23.217 1.00 89.75 156 GLN A CA 1
ATOM 1223 C C . GLN A 1 156 ? 16.430 -2.689 -22.945 1.00 89.75 156 GLN A C 1
ATOM 1225 O O . GLN A 1 156 ? 17.260 -2.651 -23.850 1.00 89.75 156 GLN A O 1
ATOM 1230 N N . ARG A 1 157 ? 16.724 -2.290 -21.703 1.00 87.62 157 ARG A N 1
ATOM 1231 C CA . ARG A 1 157 ? 18.032 -1.740 -21.332 1.00 87.62 157 ARG A CA 1
ATOM 1232 C C . ARG A 1 157 ? 19.107 -2.807 -21.131 1.00 87.62 157 ARG A C 1
ATOM 1234 O O . ARG A 1 157 ? 20.277 -2.515 -21.361 1.00 87.62 157 ARG A O 1
ATOM 1241 N N . GLN A 1 158 ? 18.742 -3.987 -20.630 1.00 83.25 158 GLN A N 1
ATOM 1242 C CA . GLN A 1 158 ? 19.700 -5.030 -20.235 1.00 83.25 158 GLN A CA 1
ATOM 1243 C C . GLN A 1 158 ? 19.730 -6.237 -21.184 1.00 83.25 158 GLN A C 1
ATOM 1245 O O . GLN A 1 158 ? 20.643 -7.050 -21.080 1.00 83.25 158 GLN A O 1
ATOM 1250 N N . GLY A 1 159 ? 18.776 -6.333 -22.115 1.00 73.50 159 GLY A N 1
ATOM 1251 C CA . GLY A 1 159 ? 18.504 -7.555 -22.866 1.00 73.50 159 GLY A CA 1
ATOM 1252 C C . GLY A 1 159 ? 17.750 -8.581 -22.014 1.00 73.50 159 GLY A C 1
ATOM 1253 O O . GLY A 1 159 ? 17.782 -8.541 -20.781 1.00 73.50 159 GLY A O 1
ATOM 1254 N N . LEU A 1 160 ? 17.053 -9.514 -22.668 1.00 71.19 160 LEU A N 1
ATOM 1255 C CA . LEU A 1 160 ? 16.573 -10.710 -21.977 1.00 71.19 160 LEU A CA 1
ATOM 1256 C C . LEU A 1 160 ? 17.785 -11.560 -21.572 1.00 71.19 160 LEU A C 1
ATOM 1258 O O . LEU A 1 160 ? 18.722 -11.686 -22.363 1.00 71.19 160 LEU A O 1
ATOM 1262 N N . PRO A 1 161 ? 17.775 -12.183 -20.383 1.00 65.94 161 PRO A N 1
ATOM 1263 C CA . PRO A 1 161 ? 18.721 -13.246 -20.085 1.00 65.94 161 PRO A CA 1
ATOM 1264 C C . PRO A 1 161 ? 18.684 -14.302 -21.199 1.00 65.94 161 PRO A C 1
ATOM 1266 O O . PRO A 1 161 ? 17.599 -14.703 -21.623 1.00 65.94 161 PRO A O 1
ATOM 1269 N N . GLU A 1 162 ? 19.850 -14.770 -21.656 1.00 61.47 162 GLU A N 1
ATOM 1270 C CA . GLU A 1 162 ? 19.964 -15.689 -22.806 1.00 61.47 162 GLU A CA 1
ATOM 1271 C C . GLU A 1 162 ? 19.093 -16.951 -22.670 1.00 61.47 162 GLU A C 1
ATOM 1273 O O . GLU A 1 162 ? 18.612 -17.470 -23.671 1.00 61.47 162 GLU A O 1
ATOM 1278 N N . TYR A 1 163 ? 18.830 -17.412 -21.441 1.00 66.69 163 TYR A N 1
ATOM 1279 C CA . TYR A 1 163 ? 17.991 -18.586 -21.176 1.00 66.69 163 TYR A CA 1
ATOM 1280 C C . TYR A 1 163 ? 16.481 -18.351 -21.369 1.00 66.69 163 TYR A C 1
ATOM 1282 O O . TYR A 1 163 ? 15.740 -19.320 -21.488 1.00 66.69 163 TYR A O 1
ATOM 1290 N N . ILE A 1 164 ? 16.012 -17.095 -21.364 1.00 65.50 164 ILE A N 1
ATOM 1291 C CA . ILE A 1 164 ? 14.612 -16.743 -21.669 1.00 65.50 164 ILE A CA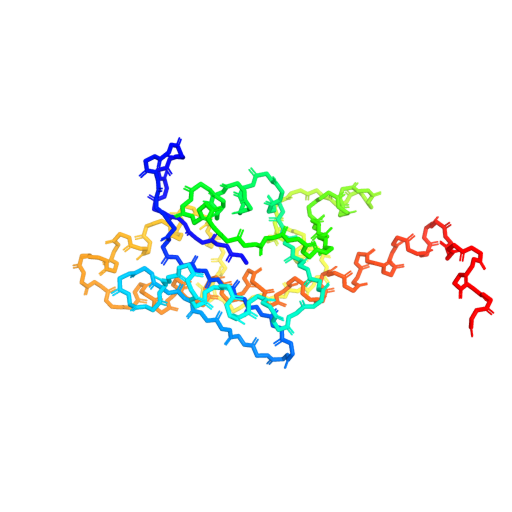 1
ATOM 1292 C C . ILE A 1 164 ? 14.450 -16.503 -23.169 1.00 65.50 164 ILE A C 1
ATOM 1294 O O . ILE A 1 164 ? 13.429 -16.860 -23.738 1.00 65.50 164 ILE A O 1
ATOM 1298 N N . ALA A 1 165 ? 15.462 -15.929 -23.823 1.00 59.12 165 ALA A N 1
ATOM 1299 C CA . ALA A 1 165 ? 15.434 -15.670 -25.262 1.00 59.12 165 ALA A CA 1
ATOM 1300 C C . ALA A 1 165 ? 15.404 -16.952 -26.125 1.00 59.12 165 ALA A C 1
ATOM 1302 O O . ALA A 1 165 ? 15.175 -16.865 -27.329 1.00 59.12 165 ALA A O 1
ATOM 1303 N N . SER A 1 166 ? 15.672 -18.117 -25.526 1.00 53.06 166 SER A N 1
ATOM 1304 C CA . SER A 1 166 ? 15.696 -19.431 -26.177 1.00 53.06 166 SER A CA 1
ATOM 1305 C C . SER A 1 166 ? 14.468 -20.315 -25.900 1.00 53.06 166 SER A C 1
ATOM 1307 O O . SER A 1 166 ? 14.436 -21.441 -26.403 1.00 53.06 166 SER A O 1
ATOM 1309 N N . LEU A 1 167 ? 13.489 -19.828 -25.124 1.00 54.41 167 LEU A N 1
ATOM 1310 C CA . LEU A 1 167 ? 12.170 -20.449 -24.916 1.00 54.41 167 LEU A CA 1
ATOM 1311 C C . LEU A 1 167 ? 11.163 -19.954 -25.961 1.00 54.41 167 LEU A C 1
ATOM 1313 O O . LEU A 1 167 ? 10.343 -20.790 -26.402 1.00 54.41 167 LEU A O 1
#

Nearest PDB structures (foldseek):
  6jyi-assembly1_B  TM=2.953E-01  e=4.979E+00  Bacillus cereus ATCC 14579

Radius of gyration: 16.76 Å; Cα contacts (8 Å, |Δi|>4): 196; chains: 1; bounding box: 38×36×45 Å